Protein AF-A0A1V2PJY3-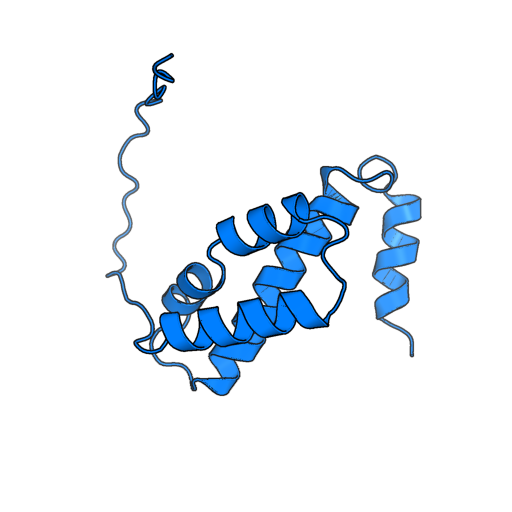F1 (afdb_monomer_lite)

pLDDT: mean 87.79, std 15.41, range [36.12, 98.62]

Secondary structure (DSSP, 8-state):
---------PPPPP--S-----TTHHHHHHHHHHHHHHH---SSHHHHHHHHHT-HHHHHHHH-TTS-HHHHHHHHHHHHHHHHHIIIIIISSTTTT-HHHHHHHHHHTT--

Radius of gyration: 17.27 Å; chains: 1; bounding box: 41×49×39 Å

Foldseek 3Di:
DDDPPPPPPDPDDDDPDDWAFAPCLVVLLVVLLVVVVVPCLQVDVVLSVVLSVVSLSRVLRRVCNPDDSVVSSVNSNVVSVVVSCCCDACPPHPNVVPVPVSCVVVVVVVDD

Sequence (112 aa):
MTTTDLDFGAPPFYCPIPPAIHPAVDEVRRQAIEWIDQTGLCRTERDRMRAIATNSAEFYGRFSPSAPVDGLLVAVLWVYWGFLFDDACCDSGPLSADPAKFVAIAASCTGR

Structure (mmCIF, N/CA/C/O backbone):
data_AF-A0A1V2PJY3-F1
#
_entry.id   AF-A0A1V2PJY3-F1
#
loop_
_atom_site.group_PDB
_atom_site.id
_atom_site.type_symbol
_atom_site.label_atom_id
_atom_site.label_alt_id
_atom_site.label_comp_id
_atom_site.label_asym_id
_atom_site.label_entity_id
_atom_site.label_seq_id
_atom_site.pdbx_PDB_ins_code
_atom_site.Cartn_x
_atom_site.Cartn_y
_atom_site.Cartn_z
_atom_site.occupancy
_atom_site.B_iso_or_equiv
_atom_site.auth_seq_id
_atom_site.auth_comp_id
_atom_site.auth_asym_id
_atom_site.auth_atom_id
_atom_site.pdbx_PDB_model_num
ATOM 1 N N . MET A 1 1 ? 2.988 32.591 6.602 1.00 36.12 1 MET A N 1
ATOM 2 C CA . MET A 1 1 ? 3.267 31.745 7.778 1.00 36.12 1 MET A CA 1
ATOM 3 C C . MET A 1 1 ? 4.077 30.570 7.259 1.00 36.12 1 MET A C 1
ATOM 5 O O . MET A 1 1 ? 3.511 29.660 6.678 1.00 36.12 1 MET A O 1
ATOM 9 N N . THR A 1 2 ? 5.400 30.704 7.266 1.00 37.00 2 THR A N 1
ATOM 10 C CA . THR A 1 2 ? 6.346 29.698 6.767 1.00 37.00 2 THR A CA 1
ATOM 11 C C . THR A 1 2 ? 6.516 28.632 7.836 1.00 37.00 2 THR A C 1
ATOM 13 O O . THR A 1 2 ? 6.988 28.934 8.930 1.00 37.00 2 THR A O 1
ATOM 16 N N . THR A 1 3 ? 6.074 27.413 7.545 1.00 44.16 3 THR A N 1
ATOM 17 C CA . THR A 1 3 ? 6.338 26.240 8.375 1.00 44.16 3 THR A CA 1
ATOM 18 C C . THR A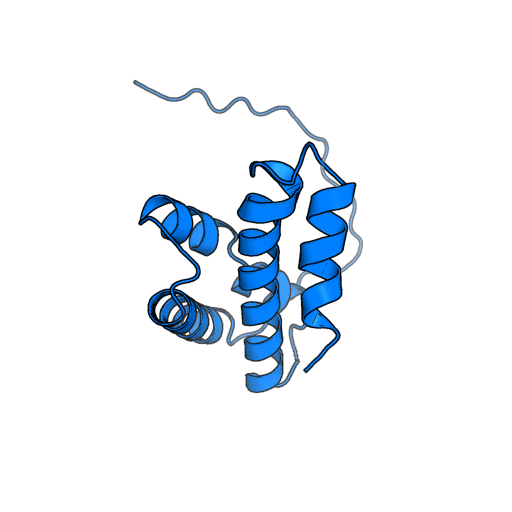 1 3 ? 7.836 25.968 8.313 1.00 44.16 3 THR A C 1
ATOM 20 O O . THR A 1 3 ? 8.378 25.717 7.243 1.00 44.16 3 THR A O 1
ATOM 23 N N . THR A 1 4 ? 8.518 26.115 9.442 1.00 48.97 4 THR A N 1
ATOM 24 C CA . THR A 1 4 ? 9.920 25.737 9.592 1.00 48.97 4 THR A CA 1
ATOM 25 C C . THR A 1 4 ? 10.005 24.216 9.523 1.00 48.97 4 THR A C 1
ATOM 27 O O . THR A 1 4 ? 9.559 23.543 10.452 1.00 48.97 4 THR A O 1
ATOM 30 N N . ASP A 1 5 ? 10.550 23.683 8.431 1.00 55.31 5 ASP A N 1
ATOM 31 C CA . ASP A 1 5 ? 10.953 22.281 8.343 1.00 55.31 5 ASP A CA 1
ATOM 32 C C . ASP A 1 5 ? 12.051 22.038 9.384 1.00 55.31 5 ASP A C 1
ATOM 34 O O . ASP A 1 5 ? 13.178 22.523 9.263 1.00 55.31 5 ASP A O 1
ATOM 38 N N . LEU A 1 6 ? 11.704 21.337 10.462 1.00 58.66 6 LEU A N 1
ATOM 39 C CA . LEU A 1 6 ? 12.685 20.825 11.409 1.00 58.66 6 LEU A CA 1
ATOM 40 C C . LEU A 1 6 ? 13.378 19.631 10.748 1.00 58.66 6 LEU A C 1
ATOM 42 O O . LEU A 1 6 ? 12.896 18.502 10.819 1.00 58.66 6 LEU A O 1
ATOM 46 N N . ASP A 1 7 ? 14.497 19.896 10.077 1.00 67.69 7 ASP A N 1
ATOM 47 C CA . ASP A 1 7 ? 15.427 18.859 9.640 1.00 67.69 7 ASP A CA 1
ATOM 48 C C . ASP A 1 7 ? 16.139 18.291 10.878 1.00 67.69 7 ASP A C 1
ATOM 50 O O . ASP A 1 7 ? 17.035 18.912 11.452 1.00 67.69 7 ASP A O 1
ATOM 54 N N . PHE A 1 8 ? 15.697 17.117 11.332 1.00 67.12 8 PHE A N 1
ATOM 55 C CA . PHE A 1 8 ? 16.275 16.419 12.482 1.00 67.12 8 PHE A CA 1
ATOM 56 C C . PHE A 1 8 ? 17.644 15.775 12.186 1.00 67.12 8 PHE A C 1
ATOM 58 O O . PHE A 1 8 ? 18.156 15.046 13.035 1.00 67.12 8 PHE A O 1
ATOM 65 N N . GLY A 1 9 ? 18.264 16.037 11.026 1.00 69.12 9 GLY A N 1
ATOM 66 C CA . GLY A 1 9 ? 19.669 15.705 10.775 1.00 69.12 9 GLY A CA 1
ATOM 67 C C . GLY A 1 9 ? 19.976 14.212 10.894 1.00 69.12 9 GLY A C 1
ATOM 68 O O . GLY A 1 9 ? 21.032 13.833 11.405 1.00 69.12 9 GLY A O 1
ATOM 69 N N . ALA A 1 10 ? 19.044 13.353 10.472 1.00 80.50 10 ALA A N 1
ATOM 70 C CA . ALA A 1 10 ? 19.279 11.916 10.470 1.00 80.50 10 ALA A CA 1
ATOM 71 C C . ALA A 1 10 ? 20.474 11.598 9.549 1.00 80.50 10 ALA A C 1
ATOM 73 O O . ALA A 1 10 ? 20.503 12.066 8.405 1.00 80.50 10 ALA A O 1
ATOM 74 N N . PRO A 1 11 ? 21.473 10.822 10.012 1.00 88.06 11 PRO A N 1
ATOM 75 C CA . PRO A 1 11 ? 22.580 10.431 9.154 1.00 88.06 11 PRO A CA 1
ATOM 76 C C . PRO A 1 11 ? 22.056 9.585 7.983 1.00 88.06 11 PRO A C 1
ATOM 78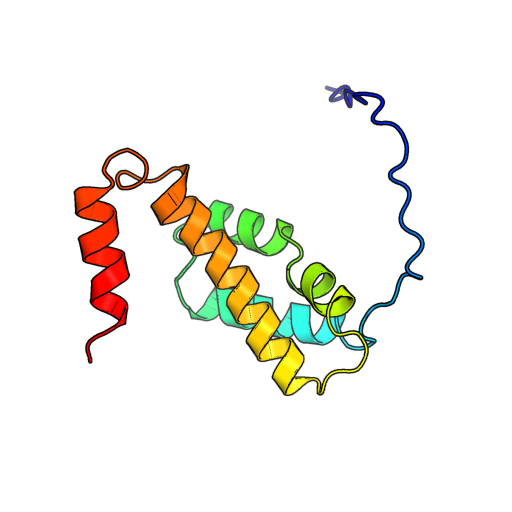 O O . PRO A 1 11 ? 21.053 8.881 8.133 1.00 88.06 11 PRO A O 1
ATOM 81 N N . PRO A 1 12 ? 22.725 9.610 6.817 1.00 86.75 12 PRO A N 1
ATOM 82 C CA . PRO A 1 12 ? 22.323 8.774 5.697 1.00 86.75 12 PRO A CA 1
ATOM 83 C C . PRO A 1 12 ? 22.352 7.293 6.098 1.00 86.75 12 PRO A C 1
ATOM 85 O O . PRO A 1 12 ? 23.318 6.813 6.696 1.00 86.75 12 PRO A O 1
ATOM 88 N N . PHE A 1 13 ? 21.302 6.557 5.738 1.00 89.81 13 PHE A N 1
ATOM 89 C CA . PHE A 1 13 ? 21.240 5.115 5.950 1.00 89.81 13 PHE A CA 1
ATOM 90 C C . PHE A 1 13 ? 22.053 4.393 4.872 1.00 89.81 13 PHE A C 1
ATOM 92 O O . PHE A 1 13 ? 21.786 4.530 3.677 1.00 89.81 13 PHE A O 1
ATOM 99 N N . TYR A 1 14 ? 23.042 3.600 5.284 1.00 94.38 14 TYR A N 1
ATOM 100 C CA . TYR A 1 14 ? 23.771 2.733 4.363 1.00 94.38 14 TYR A CA 1
ATOM 101 C C . TYR A 1 14 ? 22.863 1.593 3.876 1.00 94.38 14 TYR A C 1
ATOM 103 O O . TYR A 1 14 ? 22.418 0.770 4.674 1.00 94.38 14 TYR A O 1
ATOM 111 N N . CYS A 1 15 ? 22.616 1.530 2.565 1.00 95.69 15 CYS A N 1
ATOM 112 C CA . CYS A 1 15 ? 21.858 0.459 1.920 1.00 95.69 15 CYS A CA 1
ATOM 113 C C . CYS A 1 15 ? 22.574 0.028 0.627 1.00 95.69 15 CYS A C 1
ATOM 115 O O . CYS A 1 15 ? 22.495 0.737 -0.377 1.00 95.69 15 CYS A O 1
ATOM 117 N N . PRO A 1 16 ? 23.287 -1.115 0.614 1.00 96.50 16 PRO A N 1
ATOM 118 C CA . PRO A 1 16 ? 24.047 -1.577 -0.550 1.00 96.50 16 PRO A CA 1
ATOM 119 C C . PRO A 1 16 ? 23.170 -2.292 -1.592 1.00 96.50 16 PRO A C 1
ATOM 121 O O . PRO A 1 16 ? 23.653 -3.144 -2.335 1.00 96.50 16 PRO A O 1
ATOM 124 N N . ILE A 1 17 ? 21.874 -1.983 -1.628 1.00 95.69 17 ILE A N 1
ATOM 125 C CA . ILE A 1 17 ? 20.910 -2.556 -2.565 1.00 95.69 17 ILE A CA 1
ATOM 126 C C . ILE A 1 17 ? 20.564 -1.461 -3.582 1.00 95.69 17 ILE A C 1
ATOM 128 O O . ILE A 1 17 ? 20.058 -0.411 -3.178 1.00 95.69 17 ILE A O 1
ATOM 132 N N . PRO A 1 18 ? 20.832 -1.662 -4.886 1.00 96.06 18 PRO A N 1
ATOM 133 C CA . PRO A 1 18 ? 20.465 -0.689 -5.907 1.00 96.06 18 PRO A CA 1
ATOM 134 C C . PRO A 1 18 ? 18.951 -0.432 -5.919 1.00 96.06 18 PRO A C 1
ATOM 136 O O . PRO A 1 18 ? 18.172 -1.386 -5.851 1.00 96.06 18 PRO A O 1
ATOM 139 N N . PRO A 1 19 ? 18.508 0.830 -6.035 1.00 97.00 19 PRO A N 1
ATOM 140 C CA . PRO A 1 19 ? 17.090 1.131 -6.115 1.00 97.00 19 PRO A CA 1
ATOM 141 C C . PRO A 1 19 ? 16.521 0.660 -7.456 1.00 97.00 19 PRO A C 1
ATOM 143 O O . PRO A 1 19 ? 17.111 0.878 -8.513 1.00 97.00 19 PRO A O 1
ATOM 146 N N . ALA A 1 20 ? 15.329 0.077 -7.413 1.00 98.19 20 ALA A N 1
ATOM 147 C CA . ALA A 1 20 ? 14.526 -0.244 -8.584 1.00 98.19 20 ALA A CA 1
ATOM 148 C C . ALA A 1 20 ? 13.061 0.101 -8.299 1.00 98.19 20 ALA A C 1
ATOM 150 O O . ALA A 1 20 ? 12.650 0.194 -7.142 1.00 98.19 20 ALA A O 1
ATOM 151 N N . ILE A 1 21 ? 12.281 0.316 -9.355 1.00 98.56 21 ILE A N 1
ATOM 152 C CA . ILE A 1 21 ? 10.846 0.584 -9.270 1.00 98.56 21 ILE A CA 1
ATOM 153 C C . ILE A 1 21 ? 10.149 -0.042 -10.474 1.00 98.56 21 ILE A C 1
ATOM 155 O O . ILE A 1 21 ? 10.685 -0.025 -11.583 1.00 98.56 21 ILE A O 1
ATOM 159 N N . HIS A 1 22 ? 8.962 -0.605 -10.258 1.00 98.62 22 HIS A N 1
ATOM 160 C CA . HIS A 1 22 ? 8.177 -1.175 -11.343 1.00 98.62 22 HIS A CA 1
ATOM 161 C C . HIS A 1 22 ? 7.764 -0.082 -12.352 1.00 98.62 22 HIS A C 1
ATOM 163 O O . HIS A 1 22 ? 7.217 0.946 -11.950 1.00 98.62 22 HIS A O 1
ATOM 169 N N . PRO A 1 23 ? 7.902 -0.296 -13.673 1.00 98.50 23 PRO A N 1
ATOM 170 C CA . PRO A 1 23 ? 7.566 0.707 -14.698 1.00 98.50 23 PRO A CA 1
ATOM 171 C C . PRO A 1 23 ? 6.071 1.055 -14.814 1.00 98.50 23 PRO A C 1
ATOM 173 O O . PRO A 1 23 ? 5.699 1.920 -15.595 1.00 98.50 23 PRO A O 1
ATOM 176 N N . ALA A 1 24 ? 5.207 0.379 -14.055 1.00 98.50 24 ALA A N 1
ATOM 177 C CA . ALA A 1 24 ? 3.751 0.510 -14.120 1.00 98.50 24 ALA A CA 1
ATOM 178 C C . ALA A 1 24 ? 3.174 1.059 -12.806 1.00 98.50 24 ALA A C 1
ATOM 180 O O . ALA A 1 24 ? 1.967 0.989 -12.597 1.00 98.50 24 ALA A O 1
ATOM 181 N N . VAL A 1 25 ? 4.023 1.592 -11.912 1.00 98.44 25 VAL A N 1
ATOM 182 C CA . VAL A 1 25 ? 3.592 2.125 -10.607 1.00 98.44 25 VAL A 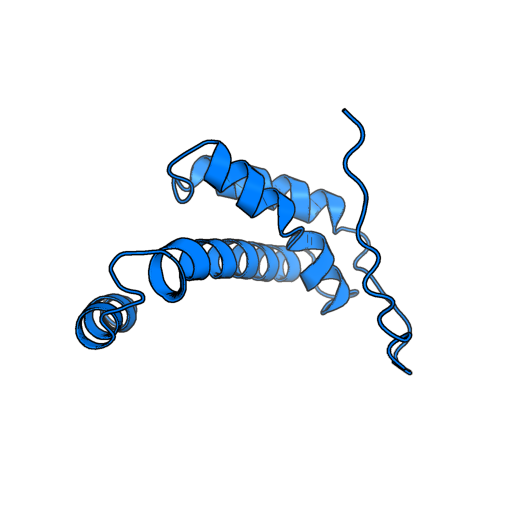CA 1
ATOM 183 C C . VAL A 1 25 ? 2.510 3.183 -10.758 1.00 98.44 25 VAL A C 1
ATOM 185 O O . VAL A 1 25 ? 1.554 3.160 -9.994 1.00 98.44 25 VAL A O 1
ATOM 188 N N . ASP A 1 26 ? 2.619 4.079 -11.738 1.00 98.44 26 ASP A N 1
ATOM 189 C CA . ASP A 1 26 ? 1.630 5.144 -11.914 1.00 98.44 26 ASP A CA 1
ATOM 190 C C . ASP A 1 26 ? 0.263 4.600 -12.352 1.00 98.44 26 ASP A C 1
ATOM 192 O O . ASP A 1 26 ? -0.767 5.048 -11.848 1.00 98.44 26 ASP A O 1
ATOM 196 N N . GLU A 1 27 ? 0.246 3.586 -13.221 1.00 98.44 27 GLU A N 1
ATOM 197 C CA . GLU A 1 27 ? -0.996 2.934 -13.645 1.00 98.44 27 GLU A CA 1
ATOM 198 C C . GLU A 1 27 ? -1.625 2.138 -12.497 1.00 98.44 27 GLU A C 1
ATOM 200 O O . GLU A 1 27 ? -2.816 2.276 -12.221 1.00 98.44 27 GLU A O 1
ATOM 205 N N . VAL A 1 28 ? -0.816 1.376 -11.756 1.00 98.56 28 VAL A N 1
ATOM 206 C CA . VAL A 1 28 ? -1.283 0.663 -10.560 1.00 98.56 28 VAL A CA 1
ATOM 207 C C . VAL A 1 28 ? -1.783 1.642 -9.495 1.00 98.56 28 VAL A C 1
ATOM 209 O O . VAL A 1 28 ? -2.812 1.389 -8.874 1.00 98.56 28 VAL A O 1
ATOM 212 N N . ARG A 1 29 ? -1.118 2.790 -9.310 1.00 98.50 29 ARG A N 1
ATOM 213 C CA . ARG A 1 29 ? -1.566 3.848 -8.394 1.00 98.50 29 ARG A CA 1
ATOM 214 C C . ARG A 1 29 ? -2.943 4.363 -8.797 1.00 98.50 29 ARG A C 1
ATOM 216 O O . ARG A 1 29 ? -3.809 4.486 -7.937 1.00 98.50 29 ARG A O 1
ATOM 223 N N . ARG A 1 30 ? -3.162 4.647 -10.084 1.00 98.38 30 ARG A N 1
ATOM 224 C CA . ARG A 1 30 ? -4.456 5.122 -10.596 1.00 98.38 30 ARG A CA 1
ATOM 225 C C . ARG A 1 30 ? -5.572 4.116 -10.304 1.00 98.38 30 ARG A C 1
ATOM 227 O O . ARG A 1 30 ? -6.601 4.506 -9.760 1.00 98.38 30 ARG A O 1
ATOM 234 N N . GLN A 1 31 ? -5.345 2.837 -10.607 1.00 98.44 31 GLN A N 1
ATOM 235 C CA . GLN A 1 31 ? -6.310 1.764 -10.338 1.00 98.44 31 GLN A CA 1
ATOM 236 C C . GLN A 1 31 ? -6.568 1.574 -8.837 1.00 98.44 31 GLN A C 1
ATOM 238 O O . GLN A 1 31 ? -7.705 1.371 -8.420 1.00 98.44 31 GLN A O 1
ATOM 243 N N . ALA A 1 32 ? -5.531 1.691 -8.007 1.00 98.12 32 ALA A N 1
ATOM 244 C CA . ALA A 1 32 ? -5.668 1.584 -6.561 1.00 98.12 32 ALA A CA 1
ATOM 245 C C . ALA A 1 32 ? -6.479 2.736 -5.954 1.00 98.12 32 ALA A C 1
ATOM 247 O O . ALA A 1 32 ? -7.301 2.496 -5.075 1.00 98.12 32 ALA A O 1
ATOM 248 N N . ILE A 1 33 ? -6.296 3.970 -6.433 1.00 97.25 33 ILE A N 1
ATOM 249 C CA . ILE A 1 33 ? -7.097 5.123 -5.989 1.00 97.25 33 ILE A CA 1
ATOM 250 C C . ILE A 1 33 ? -8.565 4.939 -6.383 1.00 97.25 33 ILE A C 1
ATOM 252 O O . ILE A 1 33 ? -9.449 5.148 -5.558 1.00 97.25 33 ILE A O 1
ATOM 256 N N . GLU A 1 34 ? -8.824 4.488 -7.611 1.00 97.69 34 GLU A N 1
ATOM 257 C CA . GLU A 1 34 ? -10.179 4.169 -8.066 1.00 97.69 34 GLU A CA 1
ATOM 258 C C . GLU A 1 34 ? -10.833 3.085 -7.191 1.00 97.69 34 GLU A C 1
ATOM 260 O O . GLU A 1 34 ? -11.985 3.227 -6.786 1.00 97.69 34 GLU A O 1
ATOM 265 N N . TRP A 1 35 ? -10.082 2.045 -6.821 1.00 97.31 35 TRP A N 1
ATOM 266 C CA . TRP A 1 35 ? -10.546 1.018 -5.889 1.00 97.31 35 TRP A CA 1
ATOM 267 C C . TRP A 1 35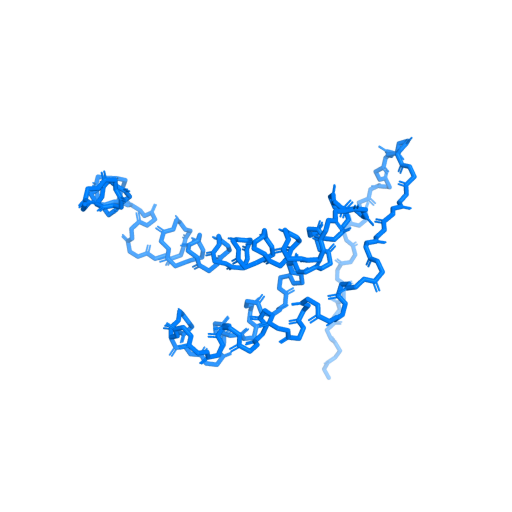 ? -10.844 1.585 -4.491 1.00 97.31 35 TRP A C 1
ATOM 269 O O . TRP A 1 35 ? -11.905 1.298 -3.934 1.00 97.31 35 TRP A O 1
ATOM 279 N N . ILE A 1 36 ? -9.967 2.430 -3.929 1.00 96.19 36 ILE A N 1
ATOM 280 C CA . ILE A 1 36 ? -10.192 3.083 -2.624 1.00 96.19 36 ILE A CA 1
ATOM 281 C C . ILE A 1 36 ? -11.529 3.832 -2.635 1.00 96.19 36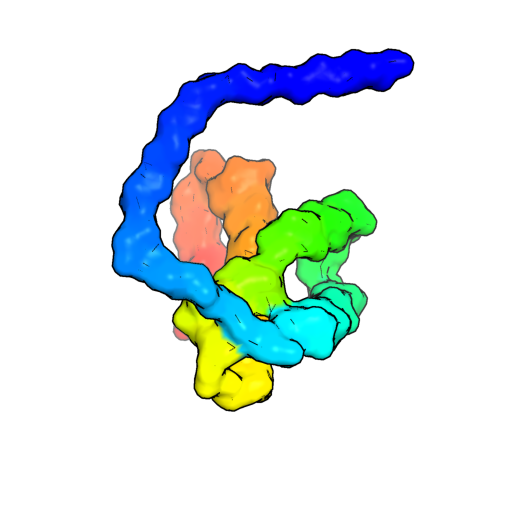 ILE A C 1
ATOM 283 O O . ILE A 1 36 ? -12.334 3.651 -1.718 1.00 96.19 36 ILE A O 1
ATOM 287 N N . ASP A 1 37 ? -11.788 4.597 -3.696 1.00 95.06 37 ASP A N 1
ATOM 288 C CA . ASP A 1 37 ? -12.993 5.418 -3.847 1.00 95.06 37 ASP A CA 1
ATOM 289 C C . ASP A 1 37 ? -14.279 4.576 -3.922 1.00 95.06 37 ASP A C 1
ATOM 291 O O . ASP A 1 37 ? -15.349 5.035 -3.523 1.00 95.06 37 ASP A O 1
ATOM 295 N N . GLN A 1 38 ? -14.179 3.322 -4.373 1.00 95.06 38 GLN A N 1
ATOM 296 C CA . GLN A 1 38 ? -15.312 2.402 -4.519 1.00 95.06 38 GLN A CA 1
ATOM 297 C C . GLN A 1 38 ? -15.580 1.539 -3.275 1.00 95.06 38 GLN A C 1
ATOM 299 O O . GLN A 1 38 ? -16.703 1.077 -3.076 1.00 95.06 38 GLN A O 1
ATOM 304 N N . THR A 1 39 ? -14.574 1.296 -2.433 1.00 91.00 39 THR A N 1
ATOM 305 C CA . THR A 1 39 ? -14.673 0.329 -1.317 1.00 91.00 39 THR A CA 1
ATOM 306 C C . THR A 1 39 ? -15.429 0.833 -0.089 1.00 91.00 39 THR A C 1
ATOM 308 O O . THR A 1 39 ? -15.865 0.029 0.735 1.00 91.00 39 THR A O 1
ATOM 311 N N . GLY A 1 40 ? -15.540 2.153 0.083 1.00 87.44 40 GLY A N 1
ATOM 312 C CA . GLY A 1 40 ? -16.081 2.756 1.305 1.00 87.44 40 GLY A CA 1
ATOM 313 C C . GLY A 1 40 ? -15.196 2.578 2.548 1.00 87.44 40 GLY A C 1
ATOM 314 O O . GLY A 1 40 ? -15.670 2.795 3.663 1.00 87.44 40 GLY A O 1
ATOM 315 N N . LEU A 1 41 ? -13.922 2.187 2.386 1.00 87.06 41 LEU A N 1
ATOM 316 C CA . LEU A 1 41 ? -12.973 2.037 3.501 1.00 87.06 41 LEU A CA 1
ATOM 317 C C . LEU A 1 41 ? -12.639 3.381 4.168 1.00 87.06 41 LEU A C 1
ATOM 319 O O . LEU A 1 41 ? -12.443 3.444 5.381 1.00 87.06 41 LEU A O 1
ATOM 323 N N . CYS A 1 42 ? -12.605 4.459 3.387 1.00 91.88 42 CYS A N 1
ATOM 324 C CA . CYS A 1 42 ? -12.381 5.815 3.876 1.00 91.88 42 CYS A CA 1
ATOM 325 C C . CYS A 1 42 ? -13.709 6.429 4.341 1.00 91.88 42 CYS A C 1
ATOM 327 O O . CYS A 1 42 ? -14.630 6.591 3.543 1.00 91.88 42 CYS A O 1
ATOM 329 N N . ARG A 1 43 ? -13.816 6.803 5.624 1.00 86.50 43 ARG A N 1
ATOM 330 C CA . ARG A 1 43 ? -15.046 7.399 6.187 1.00 86.50 43 ARG A CA 1
ATOM 331 C C . ARG A 1 43 ? -15.163 8.886 5.878 1.00 86.50 43 ARG A C 1
ATOM 333 O O . ARG A 1 43 ? -16.262 9.436 5.865 1.00 86.50 43 ARG A O 1
ATOM 340 N N . THR A 1 44 ? -14.026 9.541 5.676 1.00 90.88 44 THR A N 1
ATOM 341 C CA . THR A 1 44 ? -13.922 10.971 5.400 1.00 90.88 44 THR A CA 1
ATOM 342 C C . THR A 1 44 ? -12.943 11.242 4.262 1.00 90.88 44 THR A C 1
ATOM 344 O O . THR A 1 44 ? -12.046 10.442 3.991 1.00 90.88 44 THR A O 1
ATOM 347 N N . GLU A 1 45 ? -13.047 12.424 3.647 1.00 93.38 45 GLU A N 1
ATOM 348 C CA . GLU A 1 45 ? -12.051 12.882 2.666 1.00 93.38 45 GLU A CA 1
ATOM 349 C C . GLU A 1 45 ? -10.645 12.951 3.279 1.00 93.38 45 GLU A C 1
ATOM 351 O O . GLU A 1 45 ? -9.645 12.727 2.605 1.00 93.38 45 GLU A O 1
ATOM 356 N N . ARG A 1 46 ? -10.543 13.204 4.590 1.00 92.25 46 ARG A N 1
ATOM 357 C CA . ARG A 1 46 ? -9.258 13.198 5.291 1.00 92.25 46 ARG A CA 1
ATOM 358 C C . ARG A 1 46 ? -8.630 11.805 5.319 1.00 92.25 46 ARG A C 1
ATOM 360 O O . ARG A 1 46 ? -7.425 11.703 5.102 1.00 92.25 46 ARG A O 1
ATOM 367 N N . ASP A 1 47 ? -9.423 10.764 5.560 1.00 91.25 47 ASP A N 1
ATOM 368 C CA . ASP A 1 47 ? -8.945 9.374 5.548 1.00 91.25 47 ASP A CA 1
ATOM 369 C C . ASP A 1 47 ? -8.463 9.000 4.148 1.00 91.25 47 ASP A C 1
ATOM 371 O O . ASP A 1 47 ? -7.376 8.452 3.988 1.00 91.25 47 ASP A O 1
ATOM 375 N N . ARG A 1 48 ? -9.222 9.408 3.124 1.00 94.88 48 ARG A N 1
ATOM 376 C CA . ARG A 1 48 ? -8.855 9.230 1.718 1.00 94.88 48 ARG A CA 1
ATOM 377 C C . ARG A 1 48 ? -7.532 9.913 1.380 1.00 94.88 48 ARG A C 1
ATOM 379 O O . ARG A 1 48 ? -6.635 9.272 0.837 1.00 94.88 48 ARG A O 1
ATOM 386 N N . MET A 1 49 ? -7.373 11.189 1.731 1.00 95.56 49 MET A N 1
ATOM 387 C CA . MET A 1 49 ? -6.123 11.915 1.496 1.00 95.56 49 MET A CA 1
ATOM 388 C C . MET A 1 49 ? -4.937 11.263 2.214 1.00 95.56 49 MET A C 1
ATOM 390 O O . MET A 1 49 ? -3.868 11.140 1.619 1.00 95.56 49 MET A O 1
ATOM 394 N N . ARG A 1 50 ? -5.115 10.814 3.465 1.00 94.06 50 ARG A N 1
ATOM 395 C CA . ARG A 1 50 ? -4.071 10.092 4.211 1.00 94.06 50 ARG A CA 1
ATOM 396 C C . ARG A 1 50 ? -3.713 8.773 3.537 1.00 94.06 50 ARG A C 1
ATOM 398 O O . ARG A 1 50 ? -2.530 8.509 3.354 1.00 94.06 50 ARG A O 1
ATOM 405 N N . ALA A 1 51 ? -4.709 7.999 3.108 1.00 94.75 51 ALA A N 1
ATOM 406 C CA . ALA A 1 51 ? -4.497 6.749 2.392 1.00 94.75 51 ALA A CA 1
ATOM 407 C C . ALA A 1 51 ? -3.669 6.979 1.128 1.00 94.75 51 ALA A C 1
ATOM 409 O O . ALA A 1 51 ? -2.636 6.340 0.959 1.00 94.75 51 ALA A O 1
ATOM 410 N N . ILE A 1 52 ? -4.045 7.945 0.285 1.00 96.44 52 ILE A N 1
ATOM 411 C CA . ILE A 1 52 ? -3.296 8.295 -0.933 1.00 96.44 52 ILE A CA 1
ATOM 412 C C . ILE A 1 52 ? -1.865 8.736 -0.592 1.00 96.44 52 ILE A C 1
ATOM 414 O O . ILE A 1 52 ? -0.918 8.305 -1.255 1.00 96.44 52 ILE A O 1
ATOM 418 N N . ALA A 1 53 ? -1.695 9.533 0.467 1.00 97.25 53 ALA A N 1
ATOM 419 C CA . ALA A 1 53 ? -0.401 10.046 0.912 1.00 97.25 53 ALA A CA 1
ATOM 420 C C . ALA A 1 53 ? 0.566 8.965 1.426 1.00 97.25 53 ALA A C 1
ATOM 422 O O . ALA A 1 53 ? 1.767 9.217 1.461 1.00 97.25 53 ALA A O 1
ATOM 423 N N . THR A 1 54 ? 0.092 7.753 1.747 1.00 97.50 54 THR A N 1
ATOM 424 C CA . THR A 1 54 ? 0.986 6.610 2.033 1.00 97.50 54 THR A CA 1
ATOM 425 C C . THR A 1 54 ? 1.873 6.243 0.840 1.00 97.50 54 THR A C 1
ATOM 427 O O . THR A 1 54 ? 2.900 5.595 1.015 1.00 97.50 54 THR A O 1
ATOM 430 N N . ASN A 1 55 ? 1.476 6.633 -0.383 1.00 97.50 55 ASN A N 1
ATOM 431 C CA . ASN A 1 55 ? 2.152 6.298 -1.637 1.00 97.50 55 ASN A CA 1
ATOM 432 C C . ASN A 1 55 ? 2.446 4.787 -1.770 1.00 97.50 55 ASN A C 1
ATOM 434 O O . ASN A 1 55 ? 3.492 4.370 -2.273 1.00 97.50 55 ASN A O 1
ATOM 438 N N . SER A 1 56 ? 1.491 3.960 -1.324 1.00 98.44 56 SER A N 1
ATOM 439 C CA . SER A 1 56 ? 1.630 2.500 -1.242 1.00 98.44 56 SER A CA 1
ATOM 440 C C . SER A 1 56 ? 1.970 1.834 -2.582 1.00 98.44 56 SER A C 1
ATOM 442 O O . SER A 1 56 ? 2.677 0.826 -2.608 1.00 98.44 56 SER A O 1
ATOM 444 N N . ALA A 1 57 ? 1.537 2.420 -3.705 1.00 98.50 57 ALA A N 1
ATOM 445 C CA . ALA A 1 57 ? 1.911 1.960 -5.043 1.00 98.50 57 ALA A CA 1
ATOM 446 C C . ALA A 1 57 ? 3.420 2.074 -5.315 1.00 98.50 57 ALA A C 1
ATOM 448 O O . ALA A 1 57 ? 4.031 1.137 -5.827 1.00 98.50 57 ALA A O 1
ATOM 449 N N . GLU A 1 58 ? 4.042 3.196 -4.941 1.00 98.50 58 GLU A N 1
ATOM 450 C CA . GLU A 1 58 ? 5.491 3.355 -5.065 1.00 98.50 58 GLU A CA 1
ATOM 451 C C . GLU A 1 58 ? 6.227 2.452 -4.079 1.00 98.50 58 GLU A C 1
ATOM 453 O O . GLU A 1 58 ? 7.190 1.790 -4.464 1.00 98.50 58 GLU A O 1
ATOM 458 N N . PHE A 1 59 ? 5.750 2.390 -2.831 1.00 98.56 59 PHE A N 1
ATOM 459 C CA . PHE A 1 59 ? 6.313 1.519 -1.805 1.00 98.56 59 PHE A CA 1
ATOM 460 C C . PHE A 1 59 ? 6.415 0.076 -2.309 1.00 98.56 59 PHE A C 1
ATOM 462 O O . PHE A 1 59 ? 7.515 -0.468 -2.386 1.00 98.56 59 PHE A O 1
ATOM 469 N N . TYR A 1 60 ? 5.309 -0.529 -2.749 1.00 98.50 60 TYR A N 1
ATOM 470 C CA . TYR A 1 60 ? 5.334 -1.929 -3.177 1.00 98.50 60 TYR A CA 1
ATOM 471 C C . TYR A 1 60 ? 5.938 -2.133 -4.574 1.00 98.50 60 TYR A C 1
ATOM 473 O O . TYR A 1 60 ? 6.556 -3.167 -4.849 1.00 98.50 60 TYR A O 1
ATOM 481 N N . GLY A 1 61 ? 5.850 -1.123 -5.444 1.00 98.62 61 GLY A N 1
ATOM 482 C CA . GLY A 1 61 ? 6.540 -1.111 -6.732 1.00 98.62 61 GLY A CA 1
ATOM 483 C C . GLY A 1 61 ? 8.063 -1.185 -6.606 1.00 98.62 61 GLY A C 1
ATOM 484 O O . GLY A 1 61 ? 8.721 -1.680 -7.520 1.00 98.62 61 GLY A O 1
ATOM 485 N N . ARG A 1 62 ? 8.631 -0.748 -5.473 1.00 98.50 62 ARG A N 1
ATOM 486 C CA . ARG A 1 62 ? 10.056 -0.922 -5.138 1.00 98.50 62 ARG A CA 1
ATOM 487 C C . ARG A 1 62 ? 10.381 -2.312 -4.585 1.00 98.50 62 ARG A C 1
ATOM 489 O O . ARG A 1 62 ? 11.488 -2.795 -4.795 1.00 98.50 62 ARG A O 1
ATOM 496 N N . PHE A 1 63 ? 9.428 -2.972 -3.923 1.00 97.94 63 PHE A N 1
ATOM 497 C CA . PHE A 1 63 ? 9.589 -4.352 -3.442 1.00 97.94 63 PHE A CA 1
ATOM 498 C C . PHE A 1 63 ? 9.571 -5.364 -4.592 1.00 97.94 63 PHE A C 1
ATOM 500 O O . PHE A 1 63 ? 10.246 -6.388 -4.532 1.00 97.94 63 PHE A O 1
ATOM 507 N N . SER A 1 64 ? 8.794 -5.083 -5.640 1.00 97.38 64 SER A N 1
ATOM 508 C CA . SER A 1 64 ? 8.527 -6.025 -6.729 1.00 97.38 64 SER A CA 1
ATOM 509 C C . SER A 1 64 ? 8.659 -5.377 -8.118 1.00 97.38 64 SER A C 1
ATOM 511 O O . SER A 1 64 ? 7.711 -5.369 -8.900 1.00 97.38 64 SER A O 1
ATOM 513 N N . PRO A 1 65 ? 9.848 -4.856 -8.482 1.00 98.12 65 PRO A N 1
ATOM 514 C CA . PRO A 1 65 ? 10.048 -4.037 -9.685 1.00 98.12 65 PRO A CA 1
ATOM 515 C C . PRO A 1 65 ? 9.837 -4.775 -11.019 1.00 98.12 65 PRO A C 1
ATOM 517 O O . PRO A 1 65 ? 9.826 -4.147 -12.076 1.00 98.12 65 PRO A O 1
ATOM 520 N N . SER A 1 66 ? 9.692 -6.101 -10.990 1.00 98.00 66 SER A N 1
ATOM 521 C CA . SER A 1 66 ? 9.557 -6.956 -12.178 1.00 98.00 66 SER A CA 1
ATOM 522 C C . SER A 1 66 ? 8.406 -7.963 -12.066 1.00 98.00 66 SER A C 1
ATOM 524 O O . SER A 1 66 ? 8.377 -8.944 -12.807 1.00 98.00 66 SER A O 1
ATOM 526 N N . ALA A 1 67 ? 7.484 -7.767 -11.118 1.00 97.44 67 ALA A N 1
ATOM 527 C CA . ALA A 1 67 ? 6.303 -8.616 -10.990 1.00 97.44 67 ALA A CA 1
ATOM 528 C C . ALA A 1 67 ? 5.343 -8.451 -12.187 1.00 97.44 67 ALA A C 1
ATOM 530 O O . ALA A 1 67 ? 5.386 -7.446 -12.888 1.00 97.44 67 ALA A O 1
ATOM 531 N N . PRO A 1 68 ? 4.434 -9.409 -12.431 1.00 98.31 68 PRO A N 1
ATOM 532 C CA . PRO A 1 68 ? 3.281 -9.164 -13.290 1.00 98.31 68 PRO A CA 1
ATOM 533 C C . PRO A 1 68 ? 2.425 -8.017 -12.732 1.00 98.31 68 PRO A C 1
ATOM 535 O O . PRO A 1 68 ? 2.196 -7.956 -11.523 1.00 98.31 68 PRO A O 1
ATOM 538 N N . VAL A 1 69 ? 1.914 -7.147 -13.610 1.00 98.31 69 VAL A N 1
ATOM 539 C CA . VAL A 1 69 ? 1.143 -5.947 -13.224 1.00 98.31 69 VAL A CA 1
ATOM 540 C C . VAL A 1 69 ? -0.055 -6.296 -12.337 1.00 98.31 69 VAL A C 1
ATOM 542 O O . VAL A 1 69 ? -0.260 -5.643 -11.318 1.00 98.31 69 VAL A O 1
ATOM 545 N N . ASP A 1 70 ? -0.786 -7.363 -12.657 1.00 98.00 70 ASP A N 1
ATOM 546 C CA . ASP A 1 70 ? -1.946 -7.798 -11.868 1.00 98.00 70 ASP A CA 1
ATOM 547 C C . ASP A 1 70 ? -1.546 -8.228 -10.447 1.00 98.00 70 ASP A C 1
ATOM 549 O O . ASP A 1 70 ? -2.233 -7.922 -9.473 1.00 98.00 70 ASP A O 1
ATOM 553 N N . GLY A 1 71 ? -0.394 -8.893 -10.310 1.00 98.06 71 GLY A N 1
ATOM 554 C CA . GLY A 1 71 ? 0.152 -9.278 -9.008 1.00 98.06 71 GLY A CA 1
ATOM 555 C C . GLY A 1 71 ? 0.609 -8.068 -8.195 1.00 98.06 71 GLY A C 1
ATOM 556 O O . GLY A 1 71 ? 0.346 -7.997 -6.994 1.00 98.06 71 GLY A O 1
ATOM 557 N N . LEU A 1 72 ? 1.239 -7.090 -8.856 1.00 98.62 72 LEU A N 1
ATOM 558 C CA . LEU A 1 72 ? 1.599 -5.820 -8.231 1.00 98.62 72 LEU A CA 1
ATOM 559 C C . LEU A 1 72 ? 0.348 -5.077 -7.745 1.00 98.62 72 LEU A C 1
ATOM 561 O O . LEU A 1 72 ? 0.344 -4.596 -6.615 1.00 98.62 72 LEU A O 1
ATOM 565 N N . LEU A 1 73 ? -0.713 -5.012 -8.556 1.00 98.62 73 LEU A N 1
ATOM 566 C CA . LEU A 1 73 ? -1.961 -4.354 -8.175 1.00 98.62 73 LEU A CA 1
ATOM 567 C C . LEU A 1 73 ? -2.542 -4.967 -6.903 1.00 98.62 73 LEU A C 1
ATOM 569 O O . LEU A 1 73 ? -2.770 -4.238 -5.942 1.00 98.62 73 LEU A O 1
ATOM 573 N N . VAL A 1 74 ? -2.724 -6.291 -6.859 1.00 98.38 74 VAL A N 1
ATOM 574 C CA . VAL A 1 74 ? -3.271 -6.980 -5.676 1.00 98.38 74 VAL A CA 1
ATOM 575 C C . VAL A 1 74 ? -2.463 -6.652 -4.423 1.00 98.38 74 VAL A C 1
ATOM 577 O O . VAL A 1 74 ? -3.036 -6.342 -3.377 1.00 98.38 74 VAL A O 1
ATOM 580 N N . ALA A 1 75 ? -1.135 -6.667 -4.529 1.00 98.38 75 ALA A N 1
ATOM 581 C CA . ALA A 1 75 ? -0.279 -6.350 -3.400 1.00 98.38 75 ALA A CA 1
ATOM 582 C C . ALA A 1 75 ? -0.382 -4.877 -2.975 1.00 98.38 75 ALA A C 1
ATOM 584 O O . ALA A 1 75 ? -0.463 -4.586 -1.786 1.00 98.38 75 ALA A O 1
ATOM 585 N N . VAL A 1 76 ? -0.456 -3.943 -3.925 1.00 98.56 76 VAL A N 1
ATOM 586 C CA . VAL A 1 76 ? -0.651 -2.515 -3.638 1.00 98.56 76 VAL A CA 1
ATOM 587 C C . VAL A 1 76 ? -1.991 -2.257 -2.946 1.00 98.56 76 VAL A C 1
ATOM 589 O O . VAL A 1 76 ? -2.023 -1.518 -1.961 1.00 98.56 76 VAL A O 1
ATOM 592 N N . LEU A 1 77 ? -3.081 -2.884 -3.402 1.00 98.38 77 LEU A N 1
ATOM 593 C CA . LEU A 1 77 ? -4.389 -2.787 -2.741 1.00 98.38 77 LEU A CA 1
ATOM 594 C C . LEU A 1 77 ? -4.319 -3.295 -1.297 1.00 98.38 77 LEU A C 1
ATOM 596 O O . LEU A 1 77 ? -4.846 -2.652 -0.389 1.00 98.38 77 LEU A O 1
ATOM 600 N N . TRP A 1 78 ? -3.621 -4.412 -1.076 1.00 97.94 78 TRP A N 1
ATOM 601 C CA . TRP A 1 78 ? -3.416 -4.966 0.260 1.00 97.94 78 TRP A CA 1
ATOM 602 C C . TRP A 1 78 ? -2.644 -4.008 1.176 1.00 97.94 78 TRP A C 1
ATOM 604 O O . TRP A 1 78 ? -3.009 -3.858 2.338 1.00 97.94 78 TRP A O 1
ATOM 614 N N . VAL A 1 79 ? -1.627 -3.306 0.666 1.00 98.19 79 VAL A N 1
ATOM 615 C CA . VAL A 1 79 ? -0.870 -2.316 1.453 1.00 98.19 79 VAL A CA 1
ATOM 616 C C . VAL A 1 79 ? -1.728 -1.099 1.799 1.00 98.19 79 VAL A C 1
ATOM 618 O O . VAL A 1 79 ? -1.735 -0.678 2.955 1.00 98.19 79 VAL A O 1
ATOM 621 N N . TYR A 1 80 ? -2.487 -0.555 0.840 1.00 97.69 80 TYR A N 1
ATOM 622 C CA . TYR A 1 80 ? -3.418 0.545 1.123 1.00 97.69 80 TYR A CA 1
ATOM 623 C C . TYR A 1 80 ? -4.444 0.149 2.187 1.00 97.69 80 TYR A C 1
ATOM 625 O O . TYR A 1 80 ? -4.686 0.908 3.126 1.00 97.69 80 TYR A O 1
ATOM 633 N N . TRP A 1 81 ? -5.018 -1.052 2.066 1.00 95.88 81 TRP A N 1
ATOM 634 C CA . TRP A 1 81 ? -5.910 -1.604 3.081 1.00 95.88 81 TRP A CA 1
ATOM 635 C C . TRP A 1 81 ? -5.209 -1.756 4.436 1.00 95.88 81 TRP A C 1
ATOM 637 O O . TRP A 1 81 ? -5.787 -1.382 5.451 1.00 95.88 81 TRP A O 1
ATOM 647 N N . GLY A 1 82 ? -3.967 -2.247 4.454 1.00 94.56 82 GLY A N 1
ATOM 648 C CA . GLY A 1 82 ? -3.176 -2.439 5.667 1.00 94.56 82 GLY A CA 1
ATOM 649 C C . GLY A 1 82 ? -2.983 -1.143 6.449 1.00 94.56 82 GLY A C 1
ATOM 650 O O . GLY A 1 82 ? -3.298 -1.110 7.633 1.00 94.56 82 GLY A O 1
ATOM 651 N N . PHE A 1 83 ? -2.565 -0.058 5.789 1.00 95.00 83 PHE A N 1
ATOM 652 C CA . PHE A 1 83 ? -2.431 1.251 6.442 1.00 95.00 83 PHE A CA 1
ATOM 653 C C . PHE A 1 83 ? -3.767 1.805 6.945 1.00 95.00 83 PHE A C 1
ATOM 655 O O . PHE A 1 83 ? -3.842 2.335 8.049 1.00 95.00 83 PHE A O 1
ATOM 662 N N . LEU A 1 84 ? -4.833 1.676 6.150 1.00 92.00 84 LEU A N 1
ATOM 663 C CA . LEU A 1 84 ? -6.170 2.115 6.556 1.00 92.00 84 LEU A CA 1
ATOM 664 C C . LEU A 1 84 ? -6.679 1.345 7.781 1.00 92.00 84 LEU A C 1
ATOM 666 O O . LEU A 1 84 ? -7.258 1.939 8.691 1.00 92.00 84 LEU A O 1
ATOM 670 N N . PHE A 1 85 ? -6.475 0.029 7.798 1.00 89.69 85 PHE A N 1
ATOM 671 C CA . PHE A 1 85 ? -6.849 -0.829 8.914 1.00 89.69 85 PHE A CA 1
ATOM 672 C C . PHE A 1 85 ? -6.035 -0.497 10.167 1.00 89.69 85 PHE A C 1
ATOM 674 O O . PHE A 1 85 ? -6.611 -0.369 11.244 1.00 89.69 85 PHE A O 1
ATOM 681 N N . ASP A 1 86 ? -4.725 -0.316 10.026 1.00 90.19 86 ASP A N 1
ATOM 682 C CA . ASP A 1 86 ? -3.820 0.000 11.129 1.00 90.19 86 ASP A CA 1
ATOM 683 C C . ASP A 1 86 ? -4.184 1.331 11.812 1.00 90.19 86 ASP A C 1
ATOM 685 O O . ASP A 1 86 ? -4.462 1.353 13.015 1.00 90.19 86 ASP A O 1
ATOM 689 N N . ASP A 1 87 ? -4.354 2.407 11.031 1.00 88.88 87 ASP A N 1
ATOM 690 C CA . ASP A 1 87 ? -4.796 3.716 11.538 1.00 88.88 87 ASP A CA 1
ATOM 691 C C . ASP A 1 87 ? -6.148 3.598 12.280 1.00 88.88 87 ASP A C 1
ATOM 693 O O . ASP A 1 87 ? -6.341 4.175 13.357 1.00 88.88 87 ASP A O 1
ATOM 697 N N . ALA A 1 88 ? -7.102 2.842 11.721 1.00 82.94 88 ALA A N 1
ATOM 698 C CA . ALA A 1 88 ? -8.470 2.763 12.233 1.00 82.94 88 ALA A CA 1
ATOM 699 C C . ALA A 1 88 ? -8.655 1.802 13.420 1.00 82.94 88 ALA A C 1
ATOM 701 O O . ALA A 1 88 ? -9.545 2.024 14.250 1.00 82.94 88 ALA A O 1
ATOM 702 N N . CYS A 1 89 ? -7.880 0.720 13.487 1.00 80.81 89 CYS A N 1
ATOM 703 C CA . CYS A 1 89 ? -8.105 -0.388 14.415 1.00 80.81 89 CYS A CA 1
ATOM 704 C C . CYS A 1 89 ? -6.938 -0.640 15.372 1.00 80.81 89 CYS A C 1
ATOM 706 O O . CYS A 1 89 ? -7.201 -1.088 16.488 1.00 80.81 89 CYS A O 1
ATOM 708 N N . CYS A 1 90 ? -5.697 -0.361 14.977 1.00 83.00 90 CYS A N 1
ATOM 709 C CA . CYS A 1 90 ? -4.512 -0.689 15.770 1.00 83.00 90 CYS A CA 1
ATOM 710 C C . CYS A 1 90 ? -3.989 0.511 16.562 1.00 83.00 90 CYS A C 1
ATOM 712 O O . CYS A 1 90 ? -3.718 0.360 17.749 1.00 83.00 90 CYS A O 1
ATOM 714 N N . ASP A 1 91 ? -3.917 1.695 15.945 1.00 80.69 91 ASP A N 1
ATOM 715 C CA . ASP A 1 91 ? -3.196 2.837 16.525 1.00 80.69 91 ASP A CA 1
ATOM 716 C C . ASP A 1 91 ? -4.115 3.904 17.134 1.00 80.69 91 ASP A C 1
ATOM 718 O O . ASP A 1 91 ? -3.930 4.321 18.281 1.00 80.69 91 ASP A O 1
ATOM 722 N N . SER A 1 92 ? -5.137 4.352 16.398 1.00 75.31 92 SER A N 1
ATOM 723 C CA . SER A 1 92 ? -5.909 5.552 16.781 1.00 75.31 92 SER A CA 1
ATOM 724 C C . SER A 1 92 ? -7.375 5.287 17.149 1.00 75.31 92 SER A C 1
ATOM 726 O O . SER A 1 92 ? -8.070 6.194 17.612 1.00 75.31 92 SER A O 1
ATOM 728 N N . GLY A 1 93 ? -7.877 4.066 16.939 1.00 73.31 93 GLY A N 1
ATOM 729 C CA . GLY A 1 93 ? -9.275 3.703 17.192 1.00 73.31 93 GLY A CA 1
ATOM 730 C C . GLY A 1 93 ? -9.563 3.242 18.629 1.00 73.31 93 GLY A C 1
ATOM 731 O O . GLY A 1 93 ? -8.647 2.913 19.369 1.00 73.31 93 GLY A O 1
ATOM 732 N N . PRO A 1 94 ? -10.840 3.094 19.036 1.00 74.88 94 PRO A N 1
ATOM 733 C CA . PRO A 1 94 ? -11.212 2.590 20.370 1.00 74.88 94 PRO A CA 1
ATOM 734 C C . PRO A 1 94 ? -10.665 1.194 20.715 1.00 74.88 94 PRO A C 1
ATOM 736 O O . PRO A 1 94 ? -10.708 0.783 21.872 1.00 74.88 94 PRO A O 1
ATOM 739 N N . LEU A 1 95 ? -10.209 0.453 19.702 1.00 79.69 95 LEU A N 1
ATOM 740 C CA . LEU A 1 95 ? -9.610 -0.872 19.831 1.00 79.69 95 LEU A CA 1
ATOM 741 C C . LEU A 1 95 ? -8.115 -0.816 20.168 1.00 79.69 95 LEU A C 1
ATOM 743 O O . LEU A 1 95 ? -7.609 -1.787 20.720 1.00 79.69 95 LEU A O 1
ATOM 747 N N . SER A 1 96 ? -7.428 0.304 19.907 1.00 82.00 96 SER A N 1
ATOM 748 C CA . SER A 1 96 ? -5.980 0.424 20.132 1.00 82.00 96 SER A CA 1
ATOM 749 C C . SER A 1 96 ? -5.596 0.277 21.604 1.00 82.00 96 SER A C 1
ATOM 751 O O . SER A 1 96 ? -4.534 -0.240 21.937 1.00 82.00 96 SER A O 1
ATOM 753 N N . ALA A 1 97 ? -6.495 0.675 22.506 1.00 85.12 97 ALA A N 1
ATOM 754 C CA . ALA A 1 97 ? -6.312 0.569 23.951 1.00 85.12 97 ALA A CA 1
ATOM 755 C C . ALA A 1 97 ? -6.938 -0.698 24.569 1.00 85.12 97 ALA A C 1
ATOM 757 O O . ALA A 1 97 ? -6.860 -0.882 25.784 1.00 85.12 97 ALA A O 1
ATOM 758 N N . ASP A 1 98 ? -7.586 -1.557 23.773 1.00 87.56 98 ASP A N 1
ATOM 759 C CA . ASP A 1 98 ? -8.324 -2.728 24.261 1.00 87.56 98 ASP A CA 1
ATOM 760 C C . ASP A 1 98 ? -8.001 -3.981 23.423 1.00 87.56 98 ASP A C 1
ATOM 762 O O . ASP A 1 98 ? -8.747 -4.344 22.502 1.00 87.56 98 ASP A O 1
ATOM 766 N N . PRO A 1 99 ? -6.896 -4.681 23.746 1.00 86.62 99 PRO A N 1
ATOM 767 C CA . PRO A 1 99 ? -6.450 -5.841 22.981 1.00 86.62 99 PRO A CA 1
ATOM 768 C C . PRO A 1 99 ? -7.466 -6.993 22.985 1.00 86.62 99 PRO A C 1
ATOM 770 O O . PRO A 1 99 ? -7.532 -7.749 22.017 1.00 86.62 99 PRO A O 1
ATOM 773 N N . ALA A 1 100 ? -8.308 -7.121 24.018 1.00 87.06 100 ALA A N 1
ATOM 774 C CA . ALA A 1 100 ? -9.341 -8.155 24.058 1.00 87.06 100 ALA A CA 1
ATOM 775 C C . ALA A 1 100 ? -10.424 -7.915 22.994 1.00 87.06 100 ALA A C 1
ATOM 777 O O . ALA A 1 100 ? -10.827 -8.847 22.293 1.00 87.06 100 ALA A O 1
ATOM 778 N N . LYS A 1 101 ? -10.868 -6.662 22.822 1.00 84.25 101 LYS A N 1
ATOM 779 C CA . LYS A 1 101 ? -11.819 -6.308 21.756 1.00 84.25 101 LYS A CA 1
ATOM 780 C C . LYS A 1 101 ? -11.188 -6.362 20.371 1.00 84.25 101 LYS A C 1
ATOM 782 O O . LYS A 1 101 ? -11.857 -6.777 19.426 1.00 84.25 101 LYS A O 1
ATOM 787 N N . PHE A 1 102 ? -9.917 -5.983 20.247 1.00 85.69 102 PHE A N 1
ATOM 788 C CA . PHE A 1 102 ? -9.190 -6.099 18.986 1.00 85.69 102 PHE A CA 1
ATOM 789 C C . PHE A 1 102 ? -9.149 -7.554 18.492 1.00 85.69 102 PHE A C 1
ATOM 791 O O . PHE A 1 102 ? -9.507 -7.819 17.343 1.00 85.69 102 PHE A O 1
ATOM 798 N N . VAL A 1 103 ? -8.813 -8.510 19.371 1.00 86.25 103 VAL A N 1
ATOM 799 C CA . VAL A 1 103 ? -8.770 -9.946 19.033 1.00 86.25 103 VAL A CA 1
ATOM 800 C C . VAL A 1 103 ? -10.113 -10.448 18.507 1.00 86.25 103 VAL A C 1
ATOM 802 O O . VAL A 1 103 ? -10.133 -11.200 17.536 1.00 86.25 103 VAL A O 1
ATOM 805 N N . ALA A 1 104 ? -11.236 -10.012 19.083 1.00 84.31 104 ALA A N 1
ATOM 806 C CA . ALA A 1 104 ? -12.559 -10.409 18.602 1.00 84.31 104 ALA A CA 1
ATOM 807 C C . ALA A 1 104 ? -12.815 -9.980 17.143 1.00 84.31 104 ALA A C 1
ATOM 809 O O . ALA A 1 104 ? -13.398 -10.745 16.376 1.00 84.31 104 ALA A O 1
ATOM 810 N N . ILE A 1 105 ? -12.351 -8.792 16.737 1.00 82.25 105 ILE A N 1
ATOM 811 C CA . ILE A 1 105 ? -12.500 -8.315 15.355 1.00 82.25 105 ILE A CA 1
ATOM 812 C C . ILE A 1 105 ? -11.499 -9.012 14.434 1.00 82.25 105 ILE A C 1
ATOM 814 O O . ILE A 1 105 ? -11.898 -9.528 13.392 1.00 82.25 105 ILE A O 1
ATOM 818 N N . ALA A 1 106 ? -10.229 -9.102 14.826 1.00 78.62 106 ALA A N 1
ATOM 819 C CA . ALA A 1 106 ? -9.195 -9.748 14.019 1.00 78.62 106 ALA A CA 1
ATOM 820 C C . ALA A 1 106 ? -9.499 -11.237 13.759 1.00 78.62 106 ALA A C 1
ATOM 822 O O . ALA A 1 106 ? -9.335 -11.721 12.640 1.00 78.62 106 ALA A O 1
ATOM 823 N N . ALA A 1 107 ? -10.014 -11.954 14.764 1.00 78.25 107 ALA A N 1
ATOM 824 C CA . ALA A 1 107 ? -10.409 -13.357 14.640 1.00 78.25 107 ALA A CA 1
ATOM 825 C C . ALA A 1 107 ? -11.711 -13.556 13.845 1.00 78.25 107 ALA A C 1
ATOM 827 O O . ALA A 1 107 ? -11.972 -14.651 13.360 1.00 78.25 107 ALA A O 1
ATOM 828 N N . SER A 1 108 ? -12.536 -12.519 13.672 1.00 71.62 108 SER A N 1
ATOM 829 C CA . SER A 1 108 ? -13.776 -12.633 12.890 1.00 71.62 108 SER A CA 1
ATOM 830 C C . SER A 1 108 ? -13.534 -12.733 11.376 1.00 71.62 108 SER A C 1
ATOM 832 O O . SER A 1 108 ? -14.399 -13.215 10.646 1.00 71.62 108 SER A O 1
ATOM 834 N N . CYS A 1 109 ? -12.340 -12.357 10.903 1.00 51.38 109 CYS A N 1
ATOM 835 C CA . CYS A 1 109 ? -11.930 -12.488 9.503 1.00 51.38 109 CYS A CA 1
ATOM 836 C C . CYS A 1 109 ? -11.523 -13.920 9.105 1.00 51.38 109 CYS A C 1
ATOM 838 O O . CYS A 1 109 ? -11.371 -14.185 7.915 1.00 51.38 109 CYS A O 1
ATOM 840 N N . THR A 1 110 ? -11.354 -14.852 10.053 1.00 47.16 110 THR A N 1
ATOM 841 C CA . THR A 1 110 ? -10.941 -16.244 9.770 1.00 47.16 110 THR A CA 1
ATOM 842 C C . THR A 1 110 ? -12.105 -17.237 9.690 1.00 47.16 110 THR A C 1
ATOM 844 O O . THR A 1 110 ? -11.873 -18.440 9.592 1.00 47.16 110 THR A O 1
ATOM 847 N N . GLY A 1 111 ? -13.356 -16.762 9.696 1.00 42.53 111 GLY A N 1
ATOM 848 C CA . GLY A 1 111 ? -14.536 -17.626 9.665 1.00 42.53 111 GLY A CA 1
ATOM 849 C C . GLY A 1 111 ? -15.684 -17.075 8.826 1.00 42.53 111 GLY A C 1
ATOM 850 O O . GLY A 1 111 ? -16.591 -16.443 9.367 1.00 42.53 111 GLY A O 1
ATOM 851 N N . ARG A 1 112 ? -15.677 -17.381 7.526 1.00 36.81 112 ARG A N 1
ATOM 852 C CA . ARG A 1 112 ? -16.884 -17.643 6.728 1.00 36.81 112 ARG A CA 1
ATOM 853 C C . ARG A 1 112 ? -16.613 -18.767 5.746 1.00 36.81 112 ARG A C 1
ATOM 855 O O . ARG A 1 112 ? -15.536 -18.728 5.117 1.00 36.81 112 ARG A O 1
#